Protein AF-A0A938MJH8-F1 (afdb_monomer_lite)

pLDDT: mean 93.74, std 4.44, range [74.81, 98.0]

Foldseek 3Di:
DDDAPPDPQKDWPQAPDWDDDPHDIFGFNDHPVCCVVDDPVVRVVRRDCVVIDIDHDDPDPDDDDDDDDDPDDDDDDDDDPND

Radius of gyration: 14.0 Å; chains: 1; bounding box: 29×27×40 Å

Secondary structure (DSSP, 8-state):
----TT-TT-EEET-SEEEE-SS-EEEESS-STTGGGS-HHHHHHHTS-TT-EEE-----S---------SS-------STT-

Structure (mmCIF, N/CA/C/O backbone):
data_AF-A0A938MJH8-F1
#
_entry.id   AF-A0A938MJH8-F1
#
loop_
_atom_site.group_PDB
_atom_site.id
_atom_site.type_symbol
_atom_site.label_atom_id
_atom_site.label_alt_id
_atom_site.label_comp_id
_atom_site.label_asym_id
_atom_site.label_entity_id
_atom_site.label_seq_id
_atom_site.pdbx_PDB_ins_code
_atom_site.Cartn_x
_atom_site.Cartn_y
_atom_site.Cartn_z
_atom_site.occupancy
_atom_site.B_iso_or_equiv
_atom_site.auth_seq_id
_atom_site.auth_comp_id
_atom_site.auth_asym_id
_atom_site.auth_atom_id
_atom_site.pdbx_PDB_model_num
ATOM 1 N N . MET A 1 1 ? -2.136 -5.948 18.040 1.00 74.81 1 MET A N 1
ATOM 2 C CA . MET A 1 1 ? -1.713 -6.912 16.999 1.00 74.81 1 MET A CA 1
ATOM 3 C C . MET A 1 1 ? -1.077 -6.119 15.870 1.00 74.81 1 MET A C 1
ATOM 5 O O . MET A 1 1 ? -1.699 -5.159 15.441 1.00 74.81 1 MET A O 1
ATOM 9 N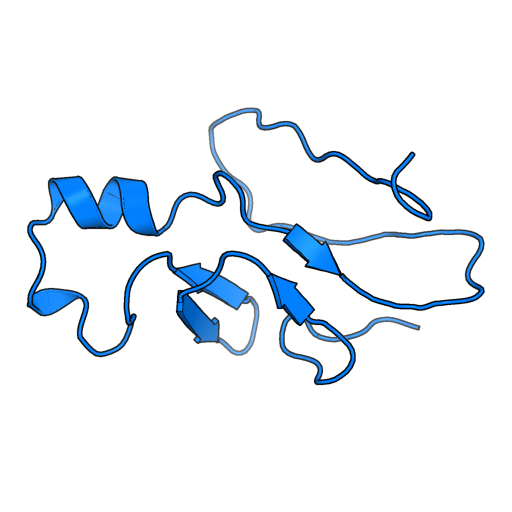 N . LEU A 1 2 ? 0.130 -6.476 15.426 1.00 87.19 2 LEU A N 1
ATOM 10 C CA . LEU A 1 2 ? 0.747 -5.896 14.227 1.00 87.19 2 LEU A CA 1
ATOM 11 C C . LEU A 1 2 ? 0.456 -6.822 13.040 1.00 87.19 2 LEU A C 1
ATOM 13 O O . LEU A 1 2 ? 0.588 -8.038 13.177 1.00 87.19 2 LEU A O 1
ATOM 17 N N . ILE A 1 3 ? 0.030 -6.261 11.912 1.00 92.44 3 ILE A N 1
ATOM 18 C CA . ILE A 1 3 ? -0.234 -7.006 10.675 1.00 92.44 3 ILE A CA 1
ATOM 19 C C . ILE A 1 3 ? 0.711 -6.516 9.585 1.00 92.44 3 ILE A C 1
ATOM 21 O O . ILE A 1 3 ? 1.117 -5.354 9.594 1.00 92.44 3 ILE A O 1
ATOM 25 N N . ARG A 1 4 ? 1.085 -7.410 8.670 1.00 94.12 4 ARG A N 1
ATOM 26 C CA . ARG A 1 4 ? 1.950 -7.051 7.544 1.00 94.12 4 ARG A CA 1
ATOM 27 C C . ARG A 1 4 ? 1.190 -6.162 6.549 1.00 94.12 4 ARG A C 1
ATOM 29 O O . ARG A 1 4 ? -0.029 -6.294 6.438 1.00 94.12 4 ARG A O 1
ATOM 36 N N . PRO A 1 5 ? 1.877 -5.288 5.796 1.00 94.25 5 PRO A N 1
ATOM 37 C CA . PRO A 1 5 ? 1.219 -4.415 4.823 1.00 94.25 5 PRO A CA 1
ATOM 38 C C . PRO A 1 5 ? 0.613 -5.174 3.624 1.00 94.25 5 PRO A C 1
ATOM 40 O O . PRO A 1 5 ? -0.234 -4.627 2.918 1.00 94.25 5 PRO A O 1
ATOM 43 N N . ASP A 1 6 ? 0.992 -6.436 3.415 1.00 93.50 6 ASP A N 1
ATOM 44 C CA . ASP A 1 6 ? 0.441 -7.348 2.409 1.00 93.50 6 ASP A CA 1
ATOM 45 C C . ASP A 1 6 ? -0.515 -8.411 2.982 1.00 93.50 6 ASP A C 1
ATOM 47 O O . ASP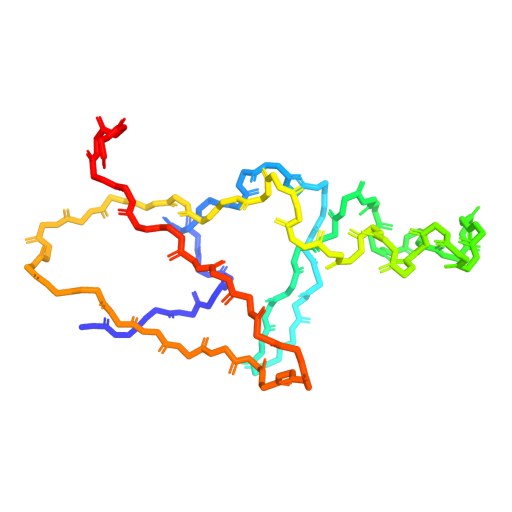 A 1 6 ? -0.892 -9.346 2.274 1.00 93.50 6 ASP A O 1
ATOM 51 N N . ASP A 1 7 ? -0.927 -8.272 4.246 1.00 95.56 7 ASP A N 1
ATOM 52 C CA . ASP A 1 7 ? -1.865 -9.187 4.897 1.00 95.56 7 ASP A CA 1
ATOM 53 C C . ASP A 1 7 ? -3.215 -9.220 4.160 1.00 95.56 7 ASP A C 1
ATOM 55 O O . ASP A 1 7 ? -3.766 -8.183 3.795 1.00 95.56 7 ASP A O 1
ATOM 59 N N . ALA A 1 8 ? -3.785 -10.416 3.980 1.00 94.75 8 ALA A N 1
ATOM 60 C CA . ALA A 1 8 ? -5.032 -10.621 3.237 1.00 94.75 8 ALA A CA 1
ATOM 61 C C . ALA A 1 8 ? -6.255 -9.902 3.842 1.00 94.75 8 ALA A C 1
ATOM 63 O O . ALA A 1 8 ? -7.280 -9.760 3.176 1.00 94.75 8 ALA A O 1
ATOM 64 N N . ARG A 1 9 ? -6.172 -9.444 5.099 1.00 95.56 9 ARG A N 1
ATOM 65 C CA . ARG A 1 9 ? -7.208 -8.619 5.744 1.00 95.56 9 ARG A CA 1
ATOM 66 C C . ARG A 1 9 ? -7.180 -7.156 5.298 1.00 95.56 9 ARG A C 1
ATOM 68 O O . ARG A 1 9 ? -8.125 -6.424 5.595 1.00 95.56 9 ARG A O 1
ATOM 75 N N . LEU A 1 10 ? -6.118 -6.725 4.618 1.00 96.38 10 LEU A N 1
ATOM 76 C CA . LEU A 1 10 ? -5.979 -5.388 4.055 1.00 96.38 10 LEU A CA 1
ATOM 77 C C . LEU A 1 10 ? -6.415 -5.376 2.590 1.00 96.38 10 LEU A C 1
ATOM 79 O O . LEU A 1 10 ? -6.009 -6.214 1.788 1.00 96.38 10 LEU A O 1
ATOM 83 N N . THR A 1 11 ? -7.200 -4.370 2.215 1.00 96.81 11 THR A N 1
ATOM 84 C CA . THR A 1 11 ? -7.520 -4.079 0.814 1.00 96.81 11 THR A CA 1
ATOM 85 C C . THR A 1 11 ? -6.836 -2.791 0.386 1.00 96.81 11 THR A C 1
ATOM 87 O O . THR A 1 11 ? -7.037 -1.747 0.999 1.00 96.81 11 THR A O 1
ATOM 90 N N . TRP A 1 12 ? -6.080 -2.846 -0.707 1.00 97.06 12 TRP A N 1
ATOM 91 C CA . TRP A 1 12 ? -5.428 -1.687 -1.314 1.00 97.06 12 TRP A CA 1
ATOM 92 C C . TRP A 1 12 ? -6.278 -1.134 -2.460 1.00 97.06 12 TRP A C 1
ATOM 94 O O . TRP A 1 12 ? -6.036 -1.403 -3.636 1.00 97.06 12 TRP A O 1
ATOM 104 N N . ALA A 1 13 ? -7.326 -0.387 -2.123 1.00 96.62 13 ALA A N 1
ATOM 105 C CA . ALA A 1 13 ? -8.242 0.136 -3.127 1.00 96.62 13 ALA A CA 1
ATOM 106 C C . ALA A 1 13 ? -7.611 1.306 -3.899 1.00 96.62 13 ALA A C 1
ATOM 108 O O . ALA A 1 13 ? -6.995 2.192 -3.308 1.00 96.62 13 ALA A O 1
ATOM 109 N N . GLY A 1 14 ? -7.788 1.314 -5.223 1.00 96.19 14 GLY A N 1
ATOM 110 C CA . GLY A 1 14 ? -7.150 2.278 -6.130 1.00 96.19 14 GLY A CA 1
ATOM 111 C C . GLY A 1 14 ? -5.767 1.845 -6.634 1.00 96.19 14 GLY A C 1
ATOM 112 O O . GLY A 1 14 ? -5.226 2.487 -7.532 1.00 96.19 14 GLY A O 1
ATOM 113 N N . ALA A 1 15 ? -5.209 0.750 -6.109 1.00 97.69 15 ALA A N 1
ATOM 114 C CA . ALA A 1 15 ? -4.024 0.115 -6.672 1.00 97.69 15 ALA A CA 1
ATOM 115 C C . ALA A 1 15 ? -4.413 -0.801 -7.844 1.00 97.69 15 ALA A C 1
ATOM 117 O O . ALA A 1 15 ? -5.399 -1.533 -7.765 1.00 97.69 15 ALA A O 1
ATOM 118 N N . VAL A 1 16 ? -3.615 -0.786 -8.912 1.00 97.50 16 VAL A N 1
ATOM 119 C CA . VAL A 1 16 ? -3.686 -1.782 -9.996 1.00 97.50 16 VAL A CA 1
ATOM 120 C C . VAL A 1 16 ? -2.870 -3.016 -9.623 1.00 97.50 16 VAL A C 1
ATOM 122 O O . VAL A 1 16 ? -3.282 -4.143 -9.879 1.00 97.50 16 VAL A O 1
ATOM 125 N N . SER A 1 17 ? -1.713 -2.815 -8.993 1.00 97.56 17 SER A N 1
ATOM 126 C CA . SER A 1 17 ? -0.879 -3.901 -8.487 1.00 97.56 17 SER A CA 1
ATOM 127 C C . SER A 1 17 ? -0.106 -3.458 -7.247 1.00 97.56 17 SER A C 1
ATOM 129 O O . SER A 1 17 ? -0.033 -2.268 -6.936 1.00 97.56 17 SER A O 1
ATOM 131 N N . LEU A 1 18 ? 0.458 -4.425 -6.525 1.00 97.25 18 LEU A N 1
ATOM 132 C CA . LEU A 1 18 ? 1.305 -4.179 -5.363 1.00 97.25 18 LEU A CA 1
ATOM 133 C C . LEU A 1 18 ? 2.697 -4.729 -5.639 1.00 97.25 18 LEU A C 1
ATOM 135 O O . LEU A 1 18 ? 2.827 -5.884 -6.046 1.00 97.25 18 LEU A O 1
ATOM 139 N N . GLN A 1 19 ? 3.717 -3.934 -5.339 1.00 97.12 19 GLN A N 1
ATOM 140 C CA . GLN A 1 19 ? 5.074 -4.443 -5.188 1.00 97.12 19 GLN A CA 1
ATOM 141 C C . GLN A 1 19 ? 5.287 -4.754 -3.711 1.00 97.12 19 GLN A C 1
ATOM 143 O O . GLN A 1 19 ? 5.092 -3.889 -2.853 1.00 97.12 19 GLN A O 1
ATOM 148 N N . ARG A 1 20 ? 5.673 -5.997 -3.435 1.00 95.81 20 ARG A N 1
ATOM 149 C CA . ARG A 1 20 ? 5.881 -6.520 -2.086 1.00 95.81 20 ARG A CA 1
ATOM 150 C C . ARG A 1 20 ? 7.355 -6.828 -1.889 1.00 95.81 20 ARG A C 1
ATOM 152 O O . ARG A 1 20 ? 7.992 -7.389 -2.779 1.00 95.81 20 ARG A O 1
ATOM 159 N N . THR A 1 21 ? 7.870 -6.471 -0.727 1.00 94.31 21 THR A N 1
ATOM 160 C CA . THR A 1 21 ? 9.177 -6.897 -0.231 1.00 94.31 21 THR A CA 1
ATOM 161 C C . THR A 1 21 ? 9.000 -7.477 1.168 1.00 94.31 21 THR A C 1
ATOM 163 O O . THR A 1 21 ? 7.899 -7.465 1.727 1.00 94.31 21 THR A O 1
ATOM 166 N N . ASP A 1 22 ? 10.082 -7.976 1.758 1.00 90.75 22 ASP A N 1
ATOM 167 C CA . ASP A 1 22 ? 10.035 -8.477 3.131 1.00 90.75 22 A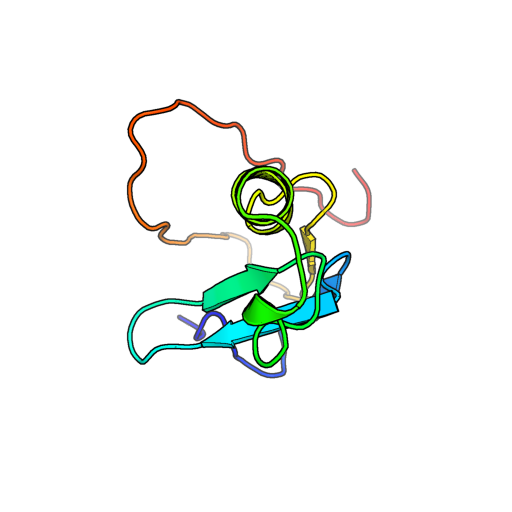SP A CA 1
ATOM 168 C C . ASP A 1 22 ? 9.736 -7.374 4.157 1.00 90.75 22 ASP A C 1
ATOM 170 O O . ASP A 1 22 ? 9.183 -7.668 5.218 1.00 90.75 22 ASP A O 1
ATOM 174 N N . GLU A 1 23 ? 10.044 -6.117 3.821 1.00 89.81 23 GLU A N 1
ATOM 175 C CA . GLU A 1 23 ? 9.983 -4.967 4.729 1.00 89.81 23 GLU A CA 1
ATOM 176 C C . GLU A 1 23 ? 8.807 -4.026 4.452 1.00 89.81 23 GLU A C 1
ATOM 178 O O . GLU A 1 23 ? 8.274 -3.407 5.374 1.00 89.81 23 GLU A O 1
ATOM 183 N N . TRP A 1 24 ? 8.391 -3.886 3.193 1.00 93.75 24 TRP A N 1
ATOM 184 C CA . TRP A 1 24 ? 7.399 -2.891 2.801 1.00 93.75 24 TRP A CA 1
ATOM 185 C C . TRP A 1 24 ? 6.520 -3.361 1.646 1.00 93.75 24 TR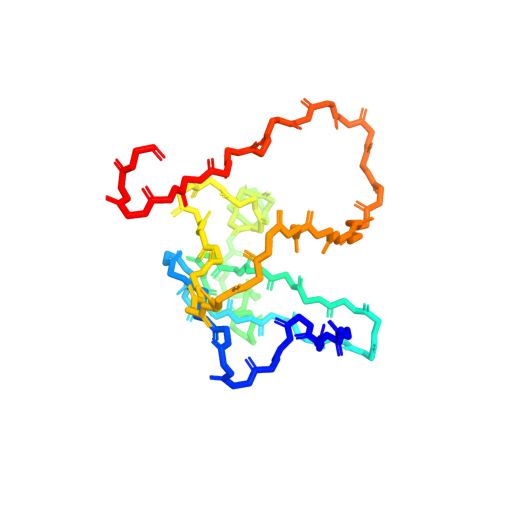P A C 1
ATOM 187 O O . TRP A 1 24 ? 6.787 -4.327 0.933 1.00 93.75 24 TRP A O 1
ATOM 197 N N . THR A 1 25 ? 5.414 -2.653 1.456 1.00 95.88 25 THR A N 1
ATOM 198 C CA . THR A 1 25 ? 4.549 -2.807 0.287 1.00 95.88 25 THR A CA 1
ATOM 199 C C . THR A 1 25 ? 4.210 -1.428 -0.240 1.00 95.88 25 THR A C 1
ATOM 201 O O . THR A 1 25 ? 3.920 -0.519 0.538 1.00 95.88 25 THR A O 1
ATOM 204 N N . VAL A 1 26 ? 4.255 -1.272 -1.560 1.00 95.62 26 VAL A N 1
ATOM 205 C CA . VAL A 1 26 ? 3.829 -0.043 -2.232 1.00 95.62 26 VAL A CA 1
ATOM 206 C C . VAL A 1 26 ? 2.779 -0.372 -3.281 1.00 95.62 26 VAL A C 1
ATOM 208 O O . VAL A 1 26 ? 2.859 -1.382 -3.989 1.00 95.62 26 VAL A O 1
ATOM 211 N N . ALA A 1 27 ? 1.784 0.500 -3.374 1.00 96.69 27 ALA A N 1
ATOM 212 C CA . ALA A 1 27 ? 0.785 0.439 -4.417 1.00 96.69 27 ALA A CA 1
ATOM 213 C C . ALA A 1 27 ? 1.307 1.060 -5.710 1.00 96.69 27 ALA A C 1
ATOM 215 O O . ALA A 1 27 ? 1.848 2.164 -5.715 1.00 96.69 27 ALA A O 1
ATOM 216 N N . TRP A 1 28 ? 1.060 0.365 -6.812 1.00 97.88 28 TRP A N 1
ATOM 217 C CA . TRP A 1 28 ? 1.262 0.869 -8.157 1.00 97.88 28 TRP A CA 1
ATOM 218 C C . TRP A 1 28 ? -0.090 1.086 -8.825 1.00 97.88 28 TRP A C 1
ATOM 220 O O . TRP A 1 28 ? -0.980 0.233 -8.774 1.00 97.88 28 TRP A O 1
ATOM 230 N N . ARG A 1 29 ? -0.234 2.218 -9.514 1.00 97.31 29 ARG A N 1
ATOM 231 C CA . ARG A 1 29 ? -1.400 2.521 -10.366 1.00 97.31 29 ARG A CA 1
ATOM 232 C C . ARG A 1 29 ? -1.259 1.977 -11.798 1.00 97.31 29 ARG A C 1
ATOM 234 O O . ARG A 1 29 ? -2.030 2.338 -12.676 1.00 97.31 29 ARG A O 1
ATOM 241 N N . VAL A 1 30 ? -0.279 1.100 -12.011 1.00 97.44 30 VAL A N 1
ATOM 242 C CA . VAL A 1 30 ? -0.029 0.293 -13.218 1.00 97.44 30 VAL A CA 1
ATOM 243 C C . VAL A 1 30 ? 0.370 -1.130 -12.788 1.00 97.44 30 VAL A C 1
ATOM 245 O O . VAL A 1 30 ? 0.635 -1.336 -11.598 1.00 97.44 30 VAL A O 1
ATOM 248 N N . PRO A 1 31 ? 0.432 -2.124 -13.691 1.00 98.00 31 PRO A N 1
ATOM 249 C CA . PRO A 1 31 ? 0.990 -3.436 -13.366 1.00 98.00 31 PRO A CA 1
ATOM 250 C C . PRO A 1 31 ? 2.509 -3.338 -13.129 1.00 98.00 31 PRO A C 1
ATOM 252 O O . PRO A 1 31 ? 3.265 -3.009 -14.039 1.00 98.00 31 PRO A O 1
ATOM 255 N N . PHE A 1 32 ? 2.970 -3.604 -11.903 1.00 97.50 32 PHE A N 1
ATOM 256 C CA . PHE A 1 32 ? 4.371 -3.451 -11.493 1.00 97.50 32 PHE A CA 1
ATOM 257 C C . PHE A 1 32 ? 5.324 -4.348 -12.294 1.00 97.50 32 PHE A C 1
ATOM 259 O O . PHE A 1 32 ? 6.410 -3.905 -12.677 1.00 97.50 32 PHE A O 1
ATOM 266 N N . GLU A 1 33 ? 4.907 -5.583 -12.574 1.00 97.94 33 GLU A N 1
ATOM 267 C CA . GLU A 1 33 ? 5.693 -6.552 -13.349 1.00 97.94 33 GLU A CA 1
ATOM 268 C C . GLU A 1 33 ? 5.886 -6.105 -14.806 1.00 97.94 33 GLU A C 1
ATOM 270 O O . GLU A 1 33 ? 6.922 -6.361 -15.409 1.00 97.94 33 GLU A O 1
ATOM 275 N N . GLU A 1 34 ? 4.934 -5.341 -15.348 1.00 98.00 34 GLU A N 1
ATOM 276 C CA . GLU A 1 34 ? 4.969 -4.814 -16.718 1.00 98.00 34 GLU A CA 1
ATOM 277 C C . GLU A 1 34 ? 5.392 -3.339 -16.769 1.00 98.00 34 GLU A C 1
ATOM 279 O O . GLU A 1 34 ? 5.298 -2.693 -17.812 1.00 98.00 34 GLU A O 1
ATOM 284 N N . ARG A 1 35 ? 5.885 -2.773 -15.658 1.00 96.94 35 ARG A N 1
ATOM 285 C CA . ARG A 1 35 ? 6.190 -1.334 -15.566 1.00 96.94 35 ARG A CA 1
ATOM 286 C C . ARG A 1 35 ? 7.176 -0.855 -16.640 1.00 96.94 35 ARG A C 1
ATOM 288 O O . ARG A 1 35 ? 7.111 0.295 -17.051 1.00 96.94 35 ARG A O 1
ATOM 295 N N . GLY A 1 36 ? 8.053 -1.738 -17.125 1.00 97.44 36 GLY A N 1
ATOM 296 C CA . GLY A 1 36 ? 9.005 -1.436 -18.200 1.00 97.44 36 GLY A CA 1
ATOM 297 C C . GLY A 1 36 ? 8.357 -1.105 -19.550 1.00 97.44 36 GLY A C 1
ATOM 298 O O . GLY A 1 36 ? 9.036 -0.584 -20.428 1.00 97.44 36 GLY A O 1
ATOM 299 N N . LEU A 1 37 ? 7.057 -1.371 -19.717 1.00 97.75 37 LEU A N 1
ATOM 300 C CA . LEU A 1 37 ? 6.287 -0.990 -20.905 1.00 97.75 37 LEU A CA 1
ATOM 301 C C . LEU A 1 37 ? 5.842 0.481 -20.888 1.00 97.75 37 LEU A C 1
ATOM 303 O O . LEU A 1 37 ? 5.344 0.982 -21.895 1.00 97.75 37 LEU A O 1
ATOM 307 N N . PHE A 1 38 ? 5.995 1.179 -19.760 1.00 97.44 38 PHE A N 1
ATOM 308 C CA . PHE A 1 38 ? 5.549 2.558 -19.593 1.00 97.44 38 PHE A CA 1
ATOM 309 C C . PHE A 1 38 ? 6.729 3.530 -19.575 1.00 97.44 38 PHE A C 1
ATOM 311 O O . PHE A 1 38 ? 7.823 3.214 -19.114 1.00 97.44 38 PHE A O 1
ATOM 318 N N . HIS A 1 39 ? 6.484 4.755 -20.039 1.00 97.69 39 HIS A N 1
ATOM 319 C CA . HIS A 1 39 ? 7.477 5.824 -20.011 1.00 97.69 39 HIS A CA 1
ATOM 320 C C . HIS A 1 39 ? 7.877 6.183 -18.567 1.00 97.69 39 HIS A C 1
ATOM 322 O O . HIS A 1 39 ? 7.015 6.289 -17.694 1.00 97.69 39 HIS A O 1
ATOM 328 N N . GLU A 1 40 ? 9.160 6.455 -18.323 1.00 96.25 40 GLU A N 1
ATOM 329 C CA . GLU A 1 40 ? 9.722 6.708 -16.985 1.00 96.25 40 GLU A CA 1
ATOM 330 C C . GLU A 1 40 ? 8.973 7.803 -16.208 1.00 96.25 40 GLU A C 1
ATOM 332 O O . GLU A 1 40 ? 8.517 7.573 -15.090 1.00 96.25 40 GLU A O 1
ATOM 337 N N . ALA A 1 41 ? 8.720 8.952 -16.842 1.00 96.12 41 ALA A N 1
ATOM 338 C CA . ALA A 1 41 ? 7.947 10.045 -16.239 1.00 96.12 41 ALA A CA 1
ATOM 339 C C . ALA A 1 41 ? 6.529 9.635 -15.774 1.00 96.12 41 ALA A C 1
ATOM 341 O O . ALA A 1 41 ? 5.985 10.224 -14.837 1.00 96.12 41 ALA A O 1
ATOM 342 N N . LEU A 1 42 ? 5.909 8.626 -16.405 1.00 95.88 42 LEU A N 1
ATOM 343 C CA . LEU A 1 42 ? 4.637 8.073 -15.934 1.00 95.88 42 LEU A CA 1
ATOM 344 C C . LEU A 1 42 ? 4.852 7.206 -14.693 1.00 95.88 42 LEU A C 1
ATOM 346 O O . LEU A 1 42 ? 4.059 7.295 -13.758 1.00 95.88 42 LEU A O 1
ATOM 350 N N . LEU A 1 43 ? 5.909 6.391 -14.665 1.00 97.06 43 LEU A N 1
ATOM 351 C CA . LEU A 1 43 ? 6.221 5.500 -13.545 1.00 97.06 43 LEU A CA 1
ATOM 352 C C . LEU A 1 43 ? 6.460 6.268 -12.245 1.00 97.06 43 LEU A C 1
ATOM 354 O O . LEU A 1 43 ? 5.916 5.883 -11.207 1.00 97.06 43 LEU A O 1
ATOM 358 N N . GLU A 1 44 ? 7.170 7.396 -12.317 1.00 93.69 44 GLU A N 1
ATOM 359 C CA . GLU A 1 44 ? 7.367 8.304 -11.179 1.00 93.69 44 GLU A CA 1
ATOM 360 C C . GLU A 1 44 ? 6.042 8.748 -10.551 1.00 93.69 44 GLU A C 1
ATOM 362 O O . GLU A 1 44 ? 5.930 8.899 -9.335 1.00 93.69 44 GLU A O 1
ATOM 367 N N . ARG A 1 45 ? 5.005 8.941 -11.374 1.00 93.88 45 ARG A N 1
ATOM 368 C CA . ARG A 1 45 ? 3.662 9.302 -10.910 1.00 93.88 45 ARG A CA 1
ATOM 369 C C . ARG A 1 45 ? 2.856 8.075 -10.516 1.00 93.88 45 ARG A C 1
ATOM 371 O O . ARG A 1 45 ? 2.092 8.146 -9.556 1.00 93.88 45 ARG A O 1
ATOM 378 N N . ALA A 1 46 ? 2.998 6.960 -11.220 1.00 96.44 46 ALA A N 1
ATOM 379 C CA . ALA A 1 46 ? 2.216 5.750 -10.999 1.00 96.44 46 ALA A CA 1
ATOM 380 C C . ALA A 1 46 ? 2.487 5.102 -9.634 1.00 96.44 46 ALA A C 1
ATOM 382 O O . ALA A 1 46 ? 1.573 4.494 -9.076 1.00 96.44 46 ALA A O 1
ATOM 383 N N . VAL A 1 47 ? 3.695 5.271 -9.087 1.00 95.12 47 VAL A N 1
ATOM 384 C CA . VAL A 1 47 ? 4.059 4.816 -7.731 1.00 95.12 47 VAL A CA 1
ATOM 385 C C . VAL A 1 47 ? 3.570 5.758 -6.620 1.00 95.12 47 VAL A C 1
ATOM 387 O O . VAL A 1 47 ? 3.613 5.416 -5.440 1.00 95.12 47 VAL A O 1
ATOM 390 N N . MET A 1 48 ? 3.099 6.964 -6.959 1.00 92.12 48 MET A N 1
ATOM 391 C CA . MET A 1 48 ? 2.522 7.880 -5.972 1.00 92.12 48 MET A CA 1
ATOM 392 C C . MET A 1 48 ? 1.139 7.391 -5.542 1.00 92.12 48 MET A C 1
ATOM 394 O O . MET A 1 48 ? 0.301 7.058 -6.384 1.00 92.12 48 MET A O 1
ATOM 398 N N . ALA A 1 49 ? 0.872 7.439 -4.235 1.00 89.62 49 ALA A N 1
ATOM 399 C CA . ALA A 1 49 ? -0.348 6.929 -3.602 1.00 89.62 49 ALA A CA 1
ATOM 400 C C . ALA A 1 49 ? -1.603 7.810 -3.815 1.00 89.62 49 ALA A C 1
ATOM 402 O O . ALA A 1 49 ? -2.554 7.747 -3.041 1.00 89.62 49 ALA A O 1
ATOM 403 N N . ALA A 1 50 ? -1.638 8.635 -4.865 1.00 91.62 50 ALA A N 1
ATOM 404 C CA . ALA A 1 50 ? -2.772 9.510 -5.148 1.00 91.62 50 ALA A CA 1
ATOM 405 C C . ALA A 1 50 ? -4.044 8.691 -5.435 1.00 91.62 50 ALA A C 1
ATOM 407 O O . ALA A 1 50 ? -4.103 7.950 -6.420 1.00 91.62 50 ALA A O 1
ATOM 408 N N . GLY A 1 51 ? -5.060 8.839 -4.578 1.00 92.00 51 GLY A N 1
ATOM 409 C CA . GLY A 1 51 ? -6.327 8.101 -4.662 1.00 92.00 51 GLY A CA 1
ATOM 410 C C . GLY A 1 51 ? -6.261 6.645 -4.180 1.00 92.00 51 GLY A C 1
ATOM 411 O O . GLY A 1 51 ? -7.265 5.934 -4.266 1.00 92.00 51 GLY A O 1
ATOM 412 N N . VAL A 1 52 ? -5.109 6.196 -3.670 1.00 96.25 52 VAL A N 1
ATOM 413 C CA . VAL A 1 52 ? -4.949 4.869 -3.066 1.00 96.25 52 VAL A CA 1
ATOM 414 C C . VAL A 1 52 ? -5.328 4.938 -1.591 1.00 96.25 52 VAL A C 1
ATOM 416 O O . VAL A 1 52 ? -4.938 5.865 -0.888 1.00 96.25 52 VAL A O 1
ATOM 419 N N . ARG A 1 53 ? -6.061 3.932 -1.109 1.00 96.19 53 ARG A N 1
ATOM 420 C CA . ARG A 1 53 ? -6.412 3.784 0.310 1.00 96.19 53 ARG A CA 1
ATOM 421 C C . ARG A 1 53 ? -6.228 2.348 0.777 1.00 96.19 53 ARG A C 1
ATOM 423 O O . ARG A 1 53 ? -6.528 1.409 0.038 1.00 96.19 53 ARG A O 1
ATOM 430 N N . ILE A 1 54 ? -5.792 2.195 2.022 1.00 96.06 54 ILE A N 1
ATOM 431 C CA . ILE A 1 54 ? -5.786 0.911 2.721 1.00 96.06 54 ILE A CA 1
ATOM 432 C C . ILE A 1 54 ? -7.093 0.822 3.505 1.00 96.06 54 ILE A C 1
ATOM 434 O O . ILE A 1 54 ? -7.371 1.670 4.348 1.00 96.06 54 ILE A O 1
ATOM 438 N N . ALA A 1 55 ? -7.900 -0.193 3.215 1.00 96.50 55 ALA A N 1
ATOM 439 C CA . ALA A 1 55 ? -9.153 -0.458 3.907 1.00 96.50 55 ALA A CA 1
ATOM 440 C C . ALA A 1 55 ? -9.054 -1.765 4.695 1.00 96.50 55 ALA A C 1
ATOM 442 O O . ALA A 1 55 ? -8.553 -2.773 4.193 1.00 96.50 55 ALA A O 1
ATOM 443 N N . PHE A 1 56 ? -9.557 -1.743 5.924 1.00 95.69 56 PHE A N 1
ATOM 444 C CA . PHE A 1 56 ? -9.642 -2.895 6.813 1.00 95.69 56 PHE A CA 1
ATOM 445 C C . PHE A 1 56 ? -10.830 -2.725 7.761 1.00 95.69 56 PHE A C 1
ATOM 447 O O . PHE A 1 56 ? -11.368 -1.629 7.908 1.00 95.69 56 PHE A O 1
ATOM 454 N N . ARG A 1 57 ? -11.250 -3.816 8.404 1.00 96.06 57 ARG A N 1
ATOM 455 C CA . ARG A 1 57 ? -12.257 -3.791 9.473 1.00 96.06 57 ARG A CA 1
ATOM 456 C C . ARG A 1 57 ? -11.608 -4.238 10.771 1.00 96.06 57 ARG A C 1
ATOM 458 O O . ARG A 1 57 ? -10.871 -5.221 10.785 1.00 96.06 57 ARG A O 1
ATOM 465 N N . SER A 1 58 ? -11.882 -3.518 11.848 1.00 94.62 58 SER A N 1
ATOM 466 C CA . SER A 1 58 ? -11.372 -3.817 13.183 1.00 94.62 58 SER A CA 1
ATOM 467 C C . SER A 1 58 ? -12.297 -3.204 14.233 1.00 94.62 58 SER A C 1
ATOM 469 O O . SER A 1 58 ? -13.039 -2.272 13.938 1.00 94.62 58 SER A O 1
ATOM 471 N N . ASP A 1 59 ? -12.239 -3.739 15.444 1.00 95.69 59 ASP A N 1
ATOM 472 C CA . ASP A 1 59 ? -12.835 -3.217 16.674 1.00 95.69 59 ASP A CA 1
ATOM 473 C C . ASP A 1 59 ? -11.796 -2.510 17.572 1.00 95.69 59 ASP A C 1
ATOM 475 O O . ASP A 1 59 ? -12.067 -2.212 18.735 1.00 95.69 59 ASP A O 1
ATOM 479 N N . THR A 1 60 ? -10.593 -2.241 17.047 1.00 94.69 60 THR A N 1
ATOM 480 C CA . THR A 1 60 ? -9.535 -1.528 17.772 1.00 94.69 60 THR A CA 1
ATOM 481 C C . THR A 1 60 ? -9.929 -0.085 18.086 1.00 94.69 60 THR A C 1
ATOM 483 O O . THR A 1 60 ? -10.601 0.584 17.304 1.00 94.69 60 THR A O 1
ATOM 486 N N . SER A 1 61 ? -9.425 0.431 19.204 1.00 94.81 61 SER A N 1
ATOM 487 C CA . SER A 1 61 ? -9.499 1.852 19.561 1.00 94.81 61 SER A CA 1
ATOM 488 C C . SER A 1 61 ? -8.272 2.656 19.116 1.00 94.81 61 SER A C 1
ATOM 490 O O . SER A 1 61 ? -8.272 3.880 19.226 1.00 94.81 61 SER A O 1
ATOM 492 N N . LEU A 1 62 ? -7.223 1.988 18.622 1.00 94.06 62 LEU A N 1
ATOM 493 C CA . LEU A 1 62 ? -5.982 2.614 18.169 1.00 94.06 62 LEU A CA 1
ATOM 494 C C . LEU A 1 62 ? -5.512 1.999 16.850 1.00 94.06 62 LEU A C 1
ATOM 496 O O . LEU A 1 62 ? -5.399 0.776 16.725 1.00 94.06 62 LEU A O 1
ATOM 500 N N . VAL A 1 63 ? -5.172 2.869 15.900 1.00 93.94 63 VAL A N 1
ATOM 501 C CA . VAL A 1 63 ? -4.477 2.521 14.659 1.00 93.94 63 VAL A CA 1
ATOM 502 C C . VAL A 1 63 ? -3.089 3.146 14.712 1.00 93.94 63 VAL A C 1
ATOM 504 O O . VAL A 1 63 ? -2.940 4.339 14.963 1.00 93.94 63 VAL A O 1
ATOM 507 N N . SER A 1 64 ? -2.068 2.331 14.481 1.00 93.69 64 SER A N 1
ATOM 508 C CA . SER A 1 64 ? -0.687 2.772 14.331 1.00 93.69 64 SER A CA 1
ATOM 509 C C . SER A 1 64 ? -0.055 2.058 13.144 1.00 93.69 64 SER A C 1
ATOM 511 O O . SER A 1 64 ? -0.515 0.999 12.713 1.00 93.69 64 SER A O 1
ATOM 513 N N . GLY A 1 65 ? 0.992 2.655 12.591 1.00 90.75 65 GLY A N 1
ATOM 514 C CA . GLY A 1 65 ? 1.681 2.115 11.433 1.00 90.75 65 GLY A CA 1
ATOM 515 C C . GLY A 1 65 ? 3.045 2.754 11.251 1.00 90.75 65 GLY A C 1
ATOM 516 O O . GLY A 1 65 ? 3.432 3.667 11.981 1.00 90.75 65 GLY A O 1
ATOM 517 N N . GLN A 1 66 ? 3.769 2.244 10.268 1.00 91.56 66 GLN A N 1
ATOM 518 C CA . GLN A 1 66 ? 5.063 2.756 9.849 1.00 91.56 66 GLN A CA 1
ATOM 519 C C . GLN A 1 66 ? 5.023 2.981 8.343 1.00 91.56 66 GLN A C 1
ATOM 521 O O . GLN A 1 66 ? 4.337 2.264 7.613 1.00 91.56 66 GLN A O 1
ATOM 526 N N . PHE A 1 67 ? 5.763 3.979 7.886 1.00 89.81 67 PHE A N 1
ATOM 527 C CA . PHE A 1 67 ? 5.951 4.278 6.475 1.00 89.81 67 PHE A CA 1
ATOM 528 C C . PHE A 1 67 ? 7.444 4.354 6.183 1.00 89.81 67 PHE A C 1
ATOM 530 O O . PHE A 1 67 ? 8.243 4.706 7.052 1.00 89.81 67 PHE A O 1
ATOM 537 N N . VAL A 1 68 ? 7.814 4.038 4.943 1.00 89.75 68 VAL A N 1
ATOM 538 C CA . VAL A 1 68 ? 9.169 4.302 4.459 1.00 89.75 68 VAL A CA 1
ATOM 539 C C . VAL A 1 68 ? 9.349 5.825 4.408 1.00 89.75 68 VAL A C 1
ATOM 541 O O . VAL A 1 68 ? 8.528 6.490 3.768 1.00 89.75 68 VAL A O 1
ATOM 544 N N . PRO A 1 69 ? 10.370 6.396 5.077 1.00 86.31 69 PRO A N 1
ATOM 545 C CA . PRO A 1 69 ? 10.585 7.838 5.093 1.00 86.31 69 PRO A CA 1
ATOM 546 C C . PRO A 1 69 ? 10.733 8.412 3.684 1.00 86.31 69 PRO A C 1
ATOM 548 O O . PRO A 1 69 ? 11.389 7.820 2.824 1.00 86.31 69 PRO A O 1
ATOM 551 N N . ARG A 1 70 ? 10.153 9.592 3.464 1.00 81.56 70 ARG A N 1
ATOM 552 C CA . ARG A 1 70 ? 10.351 10.385 2.250 1.00 81.56 70 ARG A CA 1
ATOM 553 C C . ARG A 1 70 ? 10.749 11.814 2.600 1.00 81.56 70 ARG A C 1
ATOM 555 O O . ARG A 1 70 ? 10.537 12.268 3.721 1.00 81.56 70 ARG A O 1
ATOM 562 N N . ASN A 1 71 ? 11.353 12.499 1.632 1.00 84.50 71 ASN A N 1
ATOM 563 C CA . ASN A 1 71 ? 11.855 13.865 1.799 1.00 84.50 71 ASN A CA 1
ATOM 564 C C . ASN A 1 71 ? 10.749 14.931 1.695 1.00 84.50 71 ASN A C 1
ATOM 566 O O . ASN A 1 71 ? 11.022 16.114 1.892 1.00 84.50 71 ASN A O 1
ATOM 570 N N . ASP A 1 72 ? 9.521 14.531 1.376 1.00 83.25 72 ASP A N 1
ATOM 571 C CA . ASP A 1 72 ? 8.341 15.378 1.287 1.00 83.25 72 ASP A CA 1
ATOM 572 C C . ASP A 1 72 ? 7.359 15.111 2.435 1.00 83.25 72 ASP A C 1
ATOM 574 O O . ASP A 1 72 ? 7.157 13.978 2.873 1.00 83.25 72 ASP A O 1
ATOM 578 N N . LEU A 1 73 ? 6.728 16.182 2.924 1.00 81.38 73 LEU A N 1
ATOM 579 C CA . LEU A 1 73 ? 5.608 16.074 3.852 1.00 81.38 73 LEU A CA 1
ATOM 580 C C . LEU A 1 73 ? 4.341 15.752 3.065 1.00 81.38 73 LEU A C 1
ATOM 582 O O . LEU A 1 73 ? 3.868 16.561 2.267 1.00 81.38 73 LEU A O 1
ATOM 586 N N . THR A 1 74 ? 3.764 14.591 3.347 1.00 82.94 74 THR A N 1
ATOM 587 C CA . THR A 1 74 ? 2.480 14.163 2.792 1.00 82.94 74 THR A CA 1
ATOM 588 C C . THR A 1 74 ? 1.493 13.897 3.915 1.00 82.94 74 THR A C 1
ATOM 590 O O . THR A 1 74 ? 1.862 13.346 4.952 1.00 82.94 74 THR A O 1
ATOM 593 N N . GLN A 1 75 ? 0.233 14.266 3.707 1.00 88.06 75 GLN A N 1
ATOM 594 C CA . GLN A 1 75 ? -0.839 13.963 4.650 1.00 88.06 75 GLN A CA 1
ATOM 595 C C . GLN A 1 75 ? -1.378 12.549 4.421 1.00 88.06 75 GLN A C 1
ATOM 597 O O . GLN A 1 75 ? -1.396 12.050 3.296 1.00 88.06 75 GLN A O 1
ATOM 602 N N . VAL A 1 76 ? -1.815 11.920 5.509 1.00 90.25 76 VAL A N 1
ATOM 603 C CA . VAL A 1 76 ? -2.587 10.679 5.490 1.00 90.25 76 VAL A CA 1
ATOM 604 C C . VAL A 1 76 ? -3.894 10.964 6.204 1.00 90.25 76 VAL A C 1
ATOM 606 O O . VAL A 1 76 ? -3.882 11.394 7.357 1.00 90.25 76 VAL A O 1
ATOM 609 N N . ASP A 1 77 ? -4.999 10.685 5.526 1.00 93.38 77 ASP A N 1
ATOM 610 C CA . ASP A 1 77 ? -6.327 10.768 6.116 1.00 93.38 77 ASP A CA 1
ATOM 611 C C . ASP A 1 77 ? -6.709 9.406 6.700 1.00 93.38 77 ASP A C 1
ATOM 613 O O . ASP A 1 77 ? -6.601 8.370 6.035 1.00 93.38 77 ASP A O 1
ATOM 617 N N . LEU A 1 78 ? -7.158 9.406 7.955 1.00 94.44 78 LEU A N 1
ATOM 618 C CA . LEU A 1 78 ? -7.777 8.249 8.591 1.00 94.44 78 LEU A CA 1
ATOM 619 C C . LEU A 1 78 ? -9.279 8.502 8.674 1.00 94.44 78 LEU A C 1
ATOM 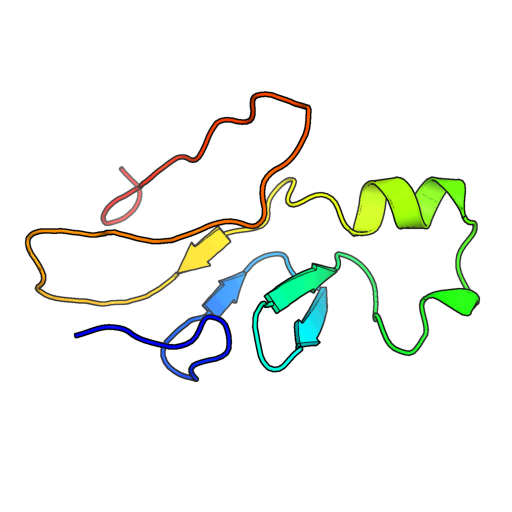621 O O . LEU A 1 78 ? -9.712 9.366 9.431 1.00 94.44 78 LEU A O 1
ATOM 625 N N . CYS A 1 79 ? -10.049 7.724 7.919 1.00 95.44 79 CYS A N 1
ATOM 626 C CA . CYS A 1 79 ? -11.504 7.797 7.927 1.00 95.44 79 CYS A CA 1
ATOM 627 C C . CYS A 1 79 ? -12.112 6.557 8.587 1.00 95.44 79 CYS A C 1
ATOM 629 O O . CYS A 1 79 ? -11.685 5.431 8.312 1.00 95.44 79 CYS A O 1
ATOM 631 N N . CYS A 1 80 ? -13.161 6.755 9.381 1.00 95.81 80 CYS A N 1
ATOM 632 C CA . CYS A 1 80 ? -13.941 5.682 9.998 1.00 95.81 80 CYS A CA 1
ATOM 633 C C . CYS A 1 80 ? -15.354 5.694 9.414 1.00 95.81 80 CYS A C 1
ATOM 635 O O . CYS A 1 80 ? -16.061 6.694 9.508 1.00 95.81 80 CYS A O 1
ATOM 637 N N . ASP A 1 81 ? -15.759 4.590 8.780 1.00 95.06 81 ASP A N 1
ATOM 638 C CA . ASP A 1 81 ? -17.079 4.449 8.146 1.00 95.06 81 ASP A CA 1
ATOM 639 C C . ASP A 1 81 ? -17.439 5.614 7.198 1.00 95.06 81 ASP A C 1
ATOM 641 O O . ASP A 1 81 ? -18.585 6.057 7.112 1.00 95.06 81 ASP A O 1
ATOM 645 N N . GLY A 1 82 ? -16.431 6.111 6.469 1.00 90.38 82 GLY A N 1
ATOM 646 C CA . GLY A 1 82 ? -16.573 7.179 5.475 1.00 90.38 82 GLY A CA 1
ATOM 647 C C . GLY A 1 82 ? -16.588 8.604 6.036 1.00 90.38 82 GLY A C 1
ATOM 648 O O . GLY A 1 82 ? -16.945 9.519 5.294 1.00 90.38 82 GLY A O 1
ATOM 649 N N . LYS A 1 83 ? -16.226 8.795 7.308 1.00 91.06 83 LYS A N 1
ATOM 650 C CA . LYS A 1 83 ? -16.113 10.102 7.969 1.00 91.06 83 LYS A CA 1
ATOM 651 C C . LYS A 1 83 ? -14.689 10.399 8.396 1.00 91.06 83 LYS A C 1
ATOM 653 O O . LYS A 1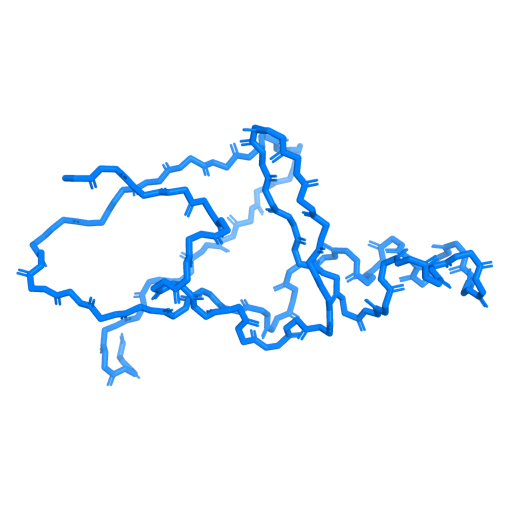 83 ? -13.992 9.428 8.769 1.00 91.06 83 LYS A O 1
#

Sequence (83 aa):
MLIRPDDARLTWAGAVSLQRTDEWTVAWRVPFEERGLFHEALLERAVMAAGVRIAFRSDTSLVSGQFVPRNDLTQVDLCCDGK